Protein AF-A0ABD2YHC3-F1 (afdb_monomer_lite)

pLDDT: mean 96.63, std 3.52, range [78.88, 98.88]

InterPro domains:
  IPR035513 Invertase/pectin methylesterase inhibitor domain superfamily [G3DSA:1.20.140.40] (1-96)
  IPR035513 Invertase/pectin methylesterase inhibitor domain superfamily [SSF101148] (4-95)

Structure (mmCIF, N/CA/C/O backbone):
data_AF-A0ABD2YHC3-F1
#
_entry.id   AF-A0ABD2YHC3-F1
#
loop_
_atom_site.group_PDB
_atom_site.id
_atom_site.type_symbol
_atom_site.label_atom_id
_atom_site.label_alt_id
_atom_site.label_comp_id
_atom_site.label_asym_id
_atom_site.label_entity_id
_atom_site.label_seq_id
_atom_site.pdbx_PDB_ins_code
_atom_site.Cartn_x
_atom_site.Cartn_y
_atom_site.Cartn_z
_atom_site.occupancy
_atom_site.B_iso_or_equiv
_atom_site.auth_seq_id
_atom_site.auth_comp_id
_atom_site.auth_asym_id
_atom_site.auth_atom_id
_atom_site.pdbx_PDB_model_num
ATOM 1 N N . MET A 1 1 ? 5.663 -10.886 -1.874 1.00 78.88 1 MET A N 1
ATOM 2 C CA . MET A 1 1 ? 7.055 -10.683 -2.345 1.00 78.88 1 MET A CA 1
ATOM 3 C C . MET A 1 1 ? 7.482 -11.538 -3.537 1.00 78.88 1 MET A C 1
ATOM 5 O O . MET A 1 1 ? 8.342 -11.091 -4.286 1.00 78.88 1 MET A O 1
ATOM 9 N N . GLU A 1 2 ? 6.919 -12.730 -3.763 1.00 87.44 2 GLU A N 1
ATOM 10 C CA . GLU A 1 2 ? 7.362 -13.614 -4.858 1.00 87.44 2 GLU A CA 1
ATOM 11 C C . GLU A 1 2 ? 7.284 -12.973 -6.258 1.00 87.44 2 GLU A C 1
ATOM 13 O O . GLU A 1 2 ? 8.240 -13.072 -7.024 1.00 87.44 2 GLU A O 1
ATOM 18 N N . ILE A 1 3 ? 6.207 -12.234 -6.554 1.00 90.69 3 ILE A N 1
ATOM 19 C CA . ILE A 1 3 ? 6.017 -11.532 -7.837 1.00 90.69 3 ILE A CA 1
ATOM 20 C C . ILE A 1 3 ? 7.169 -10.555 -8.111 1.00 90.69 3 ILE A C 1
ATOM 22 O O . ILE A 1 3 ? 7.837 -10.661 -9.136 1.00 90.69 3 ILE A O 1
ATOM 26 N N . ILE A 1 4 ? 7.455 -9.649 -7.170 1.00 91.31 4 ILE A N 1
ATOM 27 C CA . ILE A 1 4 ? 8.5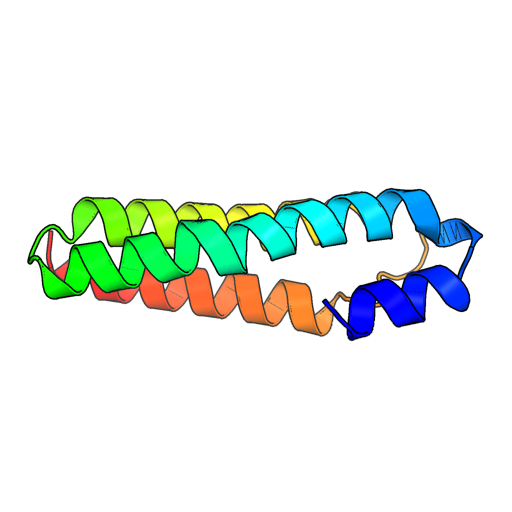24 -8.644 -7.301 1.00 91.31 4 ILE A CA 1
ATOM 28 C C . ILE A 1 4 ? 9.895 -9.320 -7.442 1.00 91.31 4 ILE A C 1
ATOM 30 O O . ILE A 1 4 ? 10.703 -8.922 -8.279 1.00 91.31 4 ILE A O 1
ATOM 34 N N . ASN A 1 5 ? 10.146 -10.388 -6.680 1.00 90.12 5 ASN A N 1
ATOM 35 C CA . ASN A 1 5 ? 11.394 -11.146 -6.776 1.00 90.12 5 ASN A CA 1
ATOM 36 C C . ASN A 1 5 ? 11.573 -11.812 -8.149 1.00 90.12 5 ASN A C 1
ATOM 38 O O . ASN A 1 5 ? 12.686 -11.846 -8.674 1.00 90.12 5 ASN A O 1
ATOM 42 N N . ASN A 1 6 ? 10.497 -12.327 -8.745 1.00 94.12 6 ASN A N 1
ATOM 43 C CA . ASN A 1 6 ? 10.533 -12.912 -10.084 1.00 94.12 6 ASN A CA 1
ATOM 44 C C . ASN A 1 6 ? 10.697 -11.842 -11.174 1.00 94.12 6 ASN A C 1
ATOM 46 O O . ASN A 1 6 ? 11.485 -12.035 -12.103 1.00 94.12 6 ASN A O 1
ATOM 50 N N . LEU A 1 7 ? 10.033 -10.692 -11.032 1.00 94.62 7 LEU A N 1
ATOM 51 C CA . LEU A 1 7 ? 10.202 -9.548 -11.932 1.00 94.62 7 LEU A CA 1
ATOM 52 C C . LEU A 1 7 ? 11.643 -9.026 -11.915 1.00 94.62 7 LEU A C 1
ATOM 54 O O . LEU A 1 7 ? 12.205 -8.791 -12.981 1.00 94.62 7 LEU A O 1
ATOM 58 N N . ASN A 1 8 ? 12.276 -8.954 -10.739 1.00 90.81 8 ASN A N 1
ATOM 59 C CA . ASN A 1 8 ? 13.678 -8.541 -10.592 1.00 90.81 8 ASN A CA 1
ATOM 60 C C . ASN A 1 8 ? 14.648 -9.442 -11.370 1.00 90.81 8 ASN A C 1
ATOM 62 O O . ASN A 1 8 ? 15.644 -8.965 -11.906 1.00 90.81 8 ASN A O 1
ATOM 66 N N . LYS A 1 9 ? 14.369 -10.749 -11.441 1.00 92.69 9 LYS A N 1
ATOM 67 C CA . LYS A 1 9 ? 15.201 -11.705 -12.189 1.00 92.69 9 LYS A CA 1
ATOM 68 C C . LYS A 1 9 ? 15.009 -11.603 -13.701 1.00 92.69 9 LYS A C 1
ATOM 70 O O . LYS A 1 9 ? 15.933 -11.908 -14.446 1.00 92.69 9 LYS A O 1
ATOM 75 N N . THR A 1 10 ? 13.806 -11.241 -14.142 1.00 95.06 10 THR A N 1
ATOM 76 C CA . THR A 1 10 ? 13.405 -11.271 -15.558 1.00 95.06 10 THR A CA 1
ATOM 77 C C . THR A 1 10 ? 13.525 -9.916 -16.257 1.00 95.06 10 THR A C 1
ATOM 79 O O . THR A 1 10 ? 13.632 -9.895 -17.477 1.00 95.06 10 THR A O 1
ATOM 82 N N . ASN A 1 11 ? 13.567 -8.810 -15.503 1.00 93.81 11 ASN A N 1
ATOM 83 C CA . ASN A 1 11 ? 13.613 -7.434 -16.012 1.00 93.81 11 ASN A CA 1
ATOM 84 C C . ASN A 1 11 ? 14.710 -6.633 -15.275 1.00 93.81 11 ASN A C 1
ATOM 86 O O . ASN A 1 11 ? 14.406 -5.801 -14.412 1.00 93.81 11 ASN A O 1
ATOM 90 N N . PRO A 1 12 ? 16.004 -6.908 -15.530 1.00 93.12 12 PRO A N 1
ATOM 91 C CA . PRO A 1 12 ? 17.112 -6.283 -14.801 1.00 93.12 12 PRO A CA 1
ATOM 92 C C . PRO A 1 12 ? 17.151 -4.748 -14.925 1.00 93.12 12 PRO A C 1
ATOM 94 O O . PRO A 1 12 ? 17.629 -4.065 -14.021 1.00 93.12 12 PRO A O 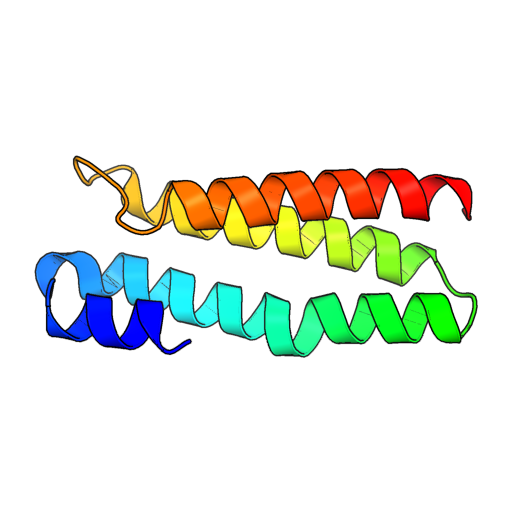1
ATOM 97 N N . GLU A 1 13 ? 16.612 -4.177 -16.000 1.00 93.88 13 GLU A N 1
ATOM 98 C CA . GLU A 1 13 ? 16.457 -2.732 -16.207 1.00 93.88 13 GLU A CA 1
ATOM 99 C C . GLU A 1 13 ? 15.449 -2.073 -15.247 1.00 93.88 13 GLU A C 1
ATOM 101 O O . GLU A 1 13 ? 15.499 -0.859 -15.021 1.00 93.88 13 GLU A O 1
ATOM 106 N N . LEU A 1 14 ? 14.560 -2.875 -14.652 1.00 95.94 14 LEU A N 1
ATOM 107 C CA . LEU A 1 14 ? 13.557 -2.453 -13.676 1.00 95.94 14 LEU A CA 1
ATOM 108 C C . LEU A 1 14 ? 14.008 -2.691 -12.228 1.00 95.94 14 LEU A C 1
ATOM 110 O O . LEU A 1 14 ? 13.225 -2.473 -11.306 1.00 95.94 14 LEU A O 1
ATOM 114 N N . ILE A 1 15 ? 15.260 -3.100 -11.986 1.00 95.06 15 ILE A N 1
ATOM 115 C CA . ILE A 1 15 ? 15.723 -3.478 -10.640 1.00 95.06 15 ILE A CA 1
ATOM 116 C C . ILE A 1 15 ? 15.524 -2.370 -9.600 1.00 95.06 15 ILE A C 1
ATOM 118 O O . ILE A 1 15 ? 15.167 -2.645 -8.456 1.00 95.06 15 ILE A O 1
ATOM 122 N N . LYS A 1 16 ? 15.717 -1.104 -9.990 1.00 95.38 16 LYS A N 1
ATOM 123 C CA . LYS A 1 16 ? 15.562 0.044 -9.092 1.00 95.38 16 LYS A CA 1
ATOM 124 C C . LYS A 1 16 ? 14.100 0.246 -8.660 1.00 95.38 16 LYS A C 1
ATOM 126 O O . LYS A 1 16 ? 13.866 0.190 -7.452 1.00 95.38 16 LYS A O 1
ATOM 131 N N . PRO A 1 17 ? 13.125 0.462 -9.566 1.00 97.00 17 PRO A N 1
ATOM 132 C CA . PRO A 1 17 ? 11.727 0.602 -9.155 1.00 97.00 17 PRO A CA 1
ATOM 133 C C . PRO A 1 17 ? 11.178 -0.664 -8.484 1.00 97.00 17 PRO A C 1
ATOM 135 O O . PRO A 1 17 ? 10.500 -0.573 -7.466 1.00 97.00 17 PRO A O 1
ATOM 138 N N . LEU A 1 18 ? 11.564 -1.859 -8.942 1.00 97.12 18 LEU A N 1
ATOM 139 C CA . LEU A 1 18 ? 11.152 -3.111 -8.301 1.00 97.12 18 LEU A CA 1
ATOM 140 C C . LEU A 1 18 ? 11.707 -3.267 -6.878 1.00 97.12 18 LEU A C 1
ATOM 142 O O . LEU A 1 18 ? 11.010 -3.785 -6.011 1.00 97.12 18 LEU A O 1
ATOM 146 N N . SER A 1 19 ? 12.930 -2.803 -6.605 1.00 96.12 19 SER A N 1
ATOM 147 C CA . SER A 1 19 ? 13.483 -2.797 -5.241 1.00 96.12 19 SER A CA 1
ATOM 148 C C . SER A 1 19 ? 12.745 -1.815 -4.330 1.00 96.12 19 SER A C 1
ATOM 150 O O . SER A 1 19 ? 12.481 -2.144 -3.176 1.00 96.12 19 SER A O 1
ATOM 152 N N . ILE A 1 20 ? 12.367 -0.641 -4.854 1.00 96.88 20 ILE A N 1
ATOM 153 C CA . ILE A 1 20 ? 11.539 0.339 -4.133 1.00 96.88 20 ILE A CA 1
ATOM 154 C C . ILE A 1 20 ? 10.187 -0.287 -3.782 1.00 96.88 20 ILE A C 1
ATOM 156 O O . ILE A 1 20 ? 9.814 -0.323 -2.614 1.00 96.88 20 ILE A O 1
ATOM 160 N N . CYS A 1 21 ? 9.498 -0.863 -4.765 1.00 97.94 21 CYS A N 1
ATOM 161 C CA . CYS A 1 21 ? 8.248 -1.579 -4.538 1.00 97.94 21 CYS A CA 1
ATOM 162 C C . CYS A 1 21 ? 8.405 -2.737 -3.553 1.00 97.94 21 CYS A C 1
ATOM 164 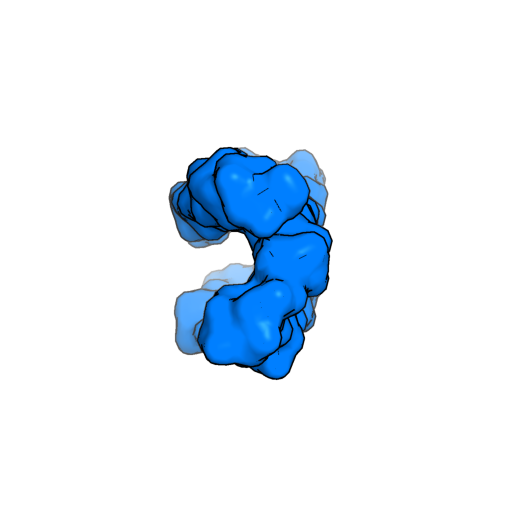O O . CYS A 1 21 ? 7.535 -2.947 -2.719 1.00 97.94 21 CYS A O 1
ATOM 166 N N . GLY A 1 22 ? 9.510 -3.484 -3.616 1.00 97.69 22 GLY A N 1
ATOM 167 C CA . GLY A 1 2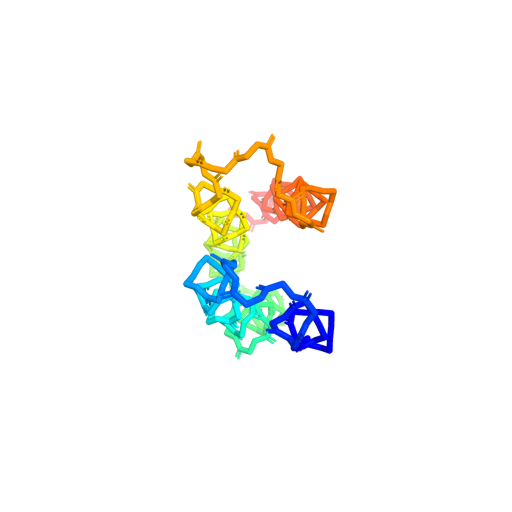2 ? 9.781 -4.572 -2.679 1.00 97.69 22 GLY A CA 1
ATOM 168 C C . GLY A 1 22 ? 9.855 -4.098 -1.228 1.00 97.69 22 GLY A C 1
ATOM 169 O O . GLY A 1 22 ? 9.323 -4.770 -0.350 1.00 97.69 22 GLY A O 1
ATOM 170 N N . LEU A 1 23 ? 10.468 -2.935 -0.985 1.00 97.69 23 LEU A N 1
ATOM 171 C CA . LEU A 1 23 ? 10.512 -2.321 0.341 1.00 97.69 23 LEU A CA 1
ATOM 172 C C . LEU A 1 23 ? 9.127 -1.834 0.785 1.00 97.69 23 LEU A C 1
ATOM 174 O O . LEU A 1 23 ? 8.708 -2.154 1.889 1.00 97.69 23 LEU A O 1
ATOM 178 N N . LEU A 1 24 ? 8.409 -1.120 -0.082 1.00 98.38 24 LEU A N 1
ATOM 179 C CA . LEU A 1 24 ? 7.075 -0.589 0.221 1.00 98.38 24 LEU A CA 1
ATOM 180 C C . LEU A 1 24 ? 6.083 -1.719 0.526 1.00 98.38 24 LEU A C 1
ATOM 182 O O . LEU A 1 24 ? 5.479 -1.749 1.584 1.00 98.38 24 LEU A O 1
ATOM 186 N N . TYR A 1 25 ? 6.008 -2.749 -0.318 1.00 98.25 25 TYR A N 1
ATOM 187 C CA . TYR A 1 25 ? 5.146 -3.903 -0.045 1.00 98.25 25 TYR A CA 1
ATOM 188 C C . TYR A 1 25 ? 5.585 -4.727 1.166 1.00 98.25 25 TYR A C 1
ATOM 190 O O . TYR A 1 25 ? 4.763 -5.425 1.761 1.00 98.25 25 TYR A O 1
ATOM 198 N N . TYR A 1 26 ? 6.867 -4.690 1.533 1.00 97.88 26 TYR A N 1
ATOM 199 C CA . TYR A 1 26 ? 7.299 -5.260 2.801 1.00 97.88 26 TYR A CA 1
ATOM 200 C C . TYR A 1 26 ? 6.713 -4.469 3.978 1.00 97.88 26 TYR A C 1
ATOM 202 O O . TYR A 1 26 ? 6.235 -5.105 4.917 1.00 97.88 26 TYR A O 1
ATOM 210 N N . THR A 1 27 ? 6.692 -3.135 3.912 1.00 98.31 27 THR A N 1
ATOM 211 C CA . THR A 1 27 ? 6.053 -2.279 4.923 1.00 98.31 27 THR A CA 1
ATOM 212 C C . THR A 1 27 ? 4.549 -2.536 5.000 1.00 98.31 27 THR A C 1
ATOM 214 O O . THR A 1 27 ? 4.111 -2.989 6.055 1.00 98.31 27 THR A O 1
ATOM 217 N N . VAL A 1 28 ? 3.797 -2.440 3.892 1.00 98.56 28 VAL A N 1
ATOM 218 C CA . VAL A 1 28 ? 2.357 -2.783 3.849 1.00 98.56 28 VAL A CA 1
ATOM 219 C C . VAL A 1 28 ? 2.058 -4.103 4.571 1.00 98.56 28 VAL A C 1
ATOM 221 O O . VAL A 1 28 ? 1.170 -4.191 5.419 1.00 98.56 28 VAL A O 1
ATOM 224 N N . LEU A 1 29 ? 2.798 -5.167 4.236 1.00 98.19 29 LEU A N 1
ATOM 225 C CA . LEU A 1 29 ? 2.501 -6.516 4.725 1.00 98.19 29 LEU A CA 1
ATOM 226 C C . LEU A 1 29 ? 2.917 -6.760 6.180 1.00 98.19 29 LEU A C 1
ATOM 228 O O . LEU A 1 29 ? 2.316 -7.613 6.832 1.00 98.19 29 LEU A O 1
ATOM 232 N N . ASN A 1 30 ? 3.954 -6.079 6.674 1.00 98.25 30 ASN A N 1
ATOM 233 C CA . ASN A 1 30 ? 4.545 -6.371 7.986 1.00 98.25 30 ASN A CA 1
ATOM 234 C C . ASN A 1 30 ? 4.348 -5.254 9.022 1.00 98.25 30 ASN A C 1
ATOM 236 O O . ASN A 1 30 ? 4.603 -5.500 10.200 1.00 98.25 30 ASN A O 1
ATOM 240 N N . ALA A 1 31 ? 3.904 -4.068 8.608 1.00 98.56 31 ALA A N 1
ATOM 241 C CA . ALA A 1 31 ? 3.618 -2.930 9.474 1.00 98.56 31 ALA A CA 1
ATOM 242 C C . ALA A 1 31 ? 2.148 -2.509 9.349 1.00 98.56 31 ALA A C 1
ATOM 244 O O . ALA A 1 31 ? 1.375 -2.796 10.261 1.00 98.56 31 ALA A O 1
ATOM 245 N N . ASP A 1 32 ? 1.744 -1.937 8.214 1.00 98.75 32 ASP A N 1
ATOM 246 C CA . ASP A 1 32 ? 0.439 -1.280 8.073 1.00 98.75 32 ASP A CA 1
ATOM 247 C C . ASP A 1 32 ? -0.745 -2.230 8.280 1.00 98.75 32 ASP A C 1
ATOM 249 O O . ASP A 1 32 ? -1.652 -1.962 9.069 1.00 98.75 32 ASP A O 1
ATOM 253 N N . ILE A 1 33 ? -0.761 -3.371 7.581 1.00 98.69 33 ILE A N 1
ATOM 254 C CA . ILE A 1 33 ? -1.868 -4.327 7.691 1.00 98.69 33 ILE A CA 1
ATOM 255 C C . ILE A 1 33 ? -1.942 -4.909 9.114 1.00 98.69 33 ILE A C 1
ATOM 257 O O . ILE A 1 33 ? -3.034 -4.901 9.692 1.00 98.69 33 ILE A O 1
ATOM 261 N N . PRO A 1 34 ? -0.833 -5.380 9.725 1.00 98.81 34 PRO A N 1
ATOM 262 C CA . PRO A 1 34 ? -0.833 -5.772 11.133 1.00 98.81 34 PRO A CA 1
ATOM 263 C C . PRO A 1 34 ? -1.301 -4.674 12.096 1.00 98.81 34 PRO A C 1
ATOM 265 O O . PRO A 1 34 ? -2.110 -4.971 12.976 1.00 98.81 34 PRO A O 1
ATOM 268 N N . GLU A 1 35 ? -0.844 -3.429 11.933 1.00 98.75 35 GLU A N 1
ATOM 269 C CA . GLU A 1 35 ? -1.263 -2.298 12.769 1.00 98.75 35 GLU A CA 1
ATOM 270 C C . GLU A 1 35 ? -2.764 -2.053 12.641 1.00 98.75 35 GLU A C 1
ATOM 272 O O . GLU A 1 35 ? -3.456 -1.972 13.655 1.00 98.75 35 GLU A O 1
ATOM 277 N N . ALA A 1 36 ? -3.295 -2.014 11.418 1.00 98.81 36 ALA A N 1
ATOM 278 C CA . ALA A 1 36 ? -4.718 -1.807 11.199 1.00 98.81 36 ALA A CA 1
ATOM 279 C C . ALA A 1 36 ? -5.573 -2.904 11.844 1.00 98.81 36 ALA A C 1
ATOM 281 O O . ALA A 1 36 ? -6.578 -2.609 12.496 1.00 98.81 36 ALA A O 1
ATOM 282 N N . VAL A 1 37 ? -5.166 -4.169 11.710 1.00 98.81 37 VAL A N 1
ATOM 283 C CA . VAL A 1 37 ? -5.865 -5.306 12.326 1.00 98.81 37 VAL A CA 1
ATOM 284 C C . VAL A 1 37 ? -5.819 -5.226 13.853 1.00 98.81 37 VAL A C 1
ATOM 286 O O . VAL A 1 37 ? -6.847 -5.409 14.511 1.00 98.81 37 VAL A O 1
ATOM 289 N N . ASP A 1 38 ? -4.653 -4.941 14.430 1.00 98.75 38 ASP A N 1
ATOM 290 C CA . ASP A 1 38 ? -4.474 -4.845 15.880 1.00 98.75 38 ASP A CA 1
ATOM 291 C C . ASP A 1 38 ? -5.246 -3.654 16.467 1.00 98.75 38 ASP A C 1
ATOM 293 O O . ASP A 1 38 ? -5.964 -3.798 17.459 1.00 98.75 38 ASP A O 1
ATOM 297 N N . ALA A 1 39 ? -5.187 -2.501 15.803 1.00 98.69 39 ALA A N 1
ATOM 298 C CA . ALA A 1 39 ? -5.910 -1.292 16.169 1.00 98.69 39 ALA A CA 1
ATOM 299 C C . ALA A 1 39 ? -7.432 -1.491 16.130 1.00 98.69 39 ALA A C 1
ATOM 301 O O . ALA A 1 39 ? -8.124 -1.097 17.071 1.00 98.69 39 ALA A O 1
ATOM 302 N N . LEU A 1 40 ? -7.964 -2.159 15.100 1.00 98.69 40 LEU A N 1
ATOM 303 C CA . LEU A 1 40 ? -9.384 -2.522 15.047 1.00 98.69 40 LEU A CA 1
ATOM 304 C C . LEU A 1 40 ? -9.763 -3.510 16.154 1.00 98.69 40 LEU A C 1
ATOM 306 O O . LEU A 1 40 ? -10.792 -3.336 16.804 1.00 98.69 40 LEU A O 1
ATOM 310 N N . THR A 1 41 ? -8.917 -4.506 16.417 1.00 98.44 41 THR A N 1
ATOM 311 C CA . THR A 1 41 ? -9.155 -5.519 17.459 1.00 98.44 41 THR A CA 1
ATOM 312 C C . THR A 1 41 ? -9.164 -4.908 18.861 1.00 98.44 41 THR A C 1
ATOM 314 O O . THR A 1 41 ? -9.965 -5.298 19.710 1.00 98.44 41 THR A O 1
ATOM 317 N N . LYS A 1 42 ? -8.291 -3.928 19.111 1.00 98.06 42 LYS A N 1
ATOM 318 C CA . LYS A 1 42 ? -8.155 -3.239 20.402 1.00 98.06 42 LYS A CA 1
ATOM 319 C C . LYS A 1 42 ? -9.095 -2.043 20.565 1.00 98.06 42 LYS A C 1
ATOM 321 O O . LYS A 1 42 ? -9.102 -1.431 21.630 1.00 98.06 42 LYS A O 1
ATOM 326 N N . GLY A 1 43 ? -9.885 -1.711 19.543 1.00 97.31 43 GLY A N 1
ATOM 327 C CA . GLY A 1 43 ? -10.843 -0.606 19.590 1.00 97.31 43 GLY A CA 1
ATOM 328 C C . GLY A 1 43 ? -10.201 0.783 19.514 1.00 97.31 43 GLY A C 1
ATOM 329 O O . GLY A 1 43 ? -10.737 1.729 20.084 1.00 97.31 43 GLY A O 1
ATOM 330 N N . VAL A 1 44 ? -9.070 0.922 18.814 1.00 98.06 44 VAL A N 1
ATOM 331 C CA . VAL A 1 44 ? -8.381 2.205 18.576 1.00 98.06 44 VAL A CA 1
ATOM 332 C C . VAL A 1 44 ? -8.347 2.519 17.068 1.00 98.06 44 VAL A C 1
ATOM 334 O O . VAL A 1 44 ? -7.279 2.552 16.458 1.00 98.06 44 VAL A O 1
ATOM 337 N N . PRO A 1 45 ? -9.511 2.745 16.426 1.00 98.12 45 PRO A N 1
ATOM 338 C CA . PRO A 1 45 ? -9.655 2.769 14.964 1.00 98.12 45 PRO A CA 1
ATOM 339 C C . PRO A 1 45 ? -8.850 3.861 14.252 1.00 98.12 45 PRO A C 1
ATOM 341 O O . PRO A 1 45 ? -8.616 3.747 13.052 1.00 98.12 45 PRO A O 1
ATOM 344 N N . LYS A 1 46 ? -8.390 4.900 14.961 1.00 98.50 46 LYS A N 1
ATOM 345 C CA . LYS A 1 46 ? -7.578 5.960 14.355 1.00 98.50 46 LYS A CA 1
ATOM 346 C C . LYS A 1 46 ? -6.264 5.428 13.774 1.00 98.50 46 LYS A C 1
ATOM 348 O O . LYS A 1 46 ? -5.947 5.767 12.642 1.00 98.50 46 LYS A O 1
ATOM 353 N N . PHE A 1 47 ? -5.577 4.528 14.482 1.00 98.56 47 PHE A N 1
ATOM 354 C CA . PHE A 1 47 ? -4.356 3.901 13.960 1.00 98.56 47 PHE A CA 1
ATOM 355 C C . PHE A 1 47 ? -4.636 3.020 12.739 1.00 98.56 47 PHE A C 1
ATOM 357 O O .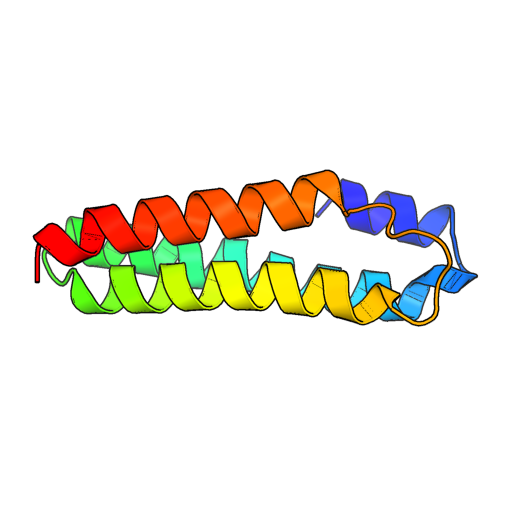 PHE A 1 47 ? -3.847 2.991 11.807 1.00 98.56 47 PHE A O 1
ATOM 364 N N . ALA A 1 48 ? -5.800 2.367 12.685 1.00 98.81 48 ALA A N 1
ATOM 365 C CA . ALA A 1 48 ? -6.187 1.601 11.506 1.00 98.81 48 ALA A CA 1
ATOM 366 C C . ALA A 1 48 ? -6.507 2.486 10.293 1.00 98.81 48 ALA A C 1
ATOM 368 O O . ALA A 1 48 ? -6.229 2.103 9.159 1.00 98.81 48 ALA A O 1
ATOM 369 N N . GLU A 1 49 ? -7.089 3.665 10.514 1.00 98.81 49 GLU A N 1
ATOM 370 C CA . GLU A 1 49 ? -7.348 4.633 9.446 1.00 98.81 49 GLU A CA 1
ATOM 371 C C . GLU A 1 49 ? -6.049 5.212 8.878 1.00 98.81 49 GLU A C 1
ATOM 373 O O . GLU A 1 49 ? -5.926 5.311 7.656 1.00 98.81 49 GLU A O 1
ATOM 378 N N . ASP A 1 50 ? -5.086 5.534 9.748 1.00 98.81 50 ASP A N 1
ATOM 379 C CA . ASP A 1 50 ? -3.757 6.012 9.356 1.00 98.81 50 ASP A CA 1
ATOM 380 C C . ASP A 1 50 ? -2.991 4.923 8.585 1.00 98.81 50 ASP A C 1
ATOM 382 O O . ASP A 1 50 ? -2.584 5.158 7.450 1.00 98.81 50 ASP A O 1
ATOM 386 N N . ALA A 1 51 ? -2.938 3.693 9.106 1.00 98.81 51 ALA A N 1
ATOM 387 C CA . ALA A 1 51 ? -2.280 2.570 8.435 1.00 98.81 51 ALA A CA 1
ATOM 388 C C . ALA A 1 51 ? -2.869 2.268 7.041 1.00 98.81 51 ALA A C 1
ATOM 390 O O . ALA A 1 51 ? -2.142 1.984 6.092 1.00 98.81 51 ALA A O 1
ATOM 391 N N . MET A 1 52 ? -4.194 2.367 6.864 1.00 98.88 52 MET A N 1
ATOM 392 C CA . MET A 1 52 ? -4.802 2.192 5.536 1.00 98.88 52 MET A CA 1
ATOM 393 C C . MET A 1 52 ? -4.544 3.383 4.605 1.00 98.88 52 MET A C 1
ATOM 395 O O . MET A 1 52 ? -4.516 3.212 3.386 1.00 98.88 52 MET A O 1
ATOM 399 N N . ALA A 1 53 ? -4.357 4.592 5.140 1.00 98.88 53 ALA A N 1
ATOM 400 C CA . ALA A 1 53 ? -3.909 5.726 4.339 1.00 98.88 53 ALA A CA 1
ATOM 401 C C . ALA A 1 53 ? -2.468 5.526 3.843 1.00 98.88 53 ALA A C 1
ATOM 403 O O . ALA A 1 53 ? -2.199 5.806 2.671 1.00 98.88 53 ALA A O 1
ATOM 404 N N . ASP A 1 54 ? -1.593 5.000 4.698 1.00 98.81 54 ASP A N 1
ATOM 405 C CA . ASP A 1 54 ? -0.199 4.711 4.370 1.00 98.81 54 ASP A CA 1
ATOM 406 C C . ASP A 1 54 ? -0.097 3.599 3.324 1.00 98.81 54 ASP A C 1
ATOM 408 O O . ASP A 1 54 ? 0.494 3.829 2.273 1.00 98.81 54 ASP A O 1
ATOM 412 N N . SER A 1 55 ? -0.813 2.480 3.475 1.00 98.88 55 SER A N 1
ATOM 413 C CA . SER A 1 55 ? -0.810 1.414 2.459 1.00 98.88 55 SER A CA 1
ATOM 414 C C . SER A 1 55 ? -1.254 1.893 1.070 1.00 98.88 55 SER A C 1
ATOM 416 O O . SER A 1 55 ? -0.699 1.473 0.049 1.00 98.88 55 SER A O 1
ATOM 418 N N . ALA A 1 56 ? -2.232 2.807 1.006 1.00 98.88 56 ALA A N 1
ATOM 419 C CA . ALA A 1 56 ? -2.640 3.417 -0.258 1.00 98.88 56 ALA A CA 1
ATOM 420 C C . ALA A 1 56 ? -1.530 4.299 -0.853 1.00 98.88 56 ALA A C 1
ATOM 422 O O . ALA A 1 56 ? -1.279 4.267 -2.062 1.00 98.88 56 ALA A O 1
ATOM 423 N N . LEU A 1 57 ? -0.848 5.078 -0.009 1.00 98.81 57 LEU A N 1
ATOM 424 C CA . LEU A 1 57 ? 0.281 5.906 -0.418 1.00 98.81 57 LEU A CA 1
ATOM 425 C C . LEU A 1 57 ? 1.458 5.050 -0.897 1.00 98.81 57 LEU A C 1
ATOM 427 O O . LEU A 1 57 ? 2.027 5.344 -1.943 1.00 98.81 57 LEU A O 1
ATOM 431 N N . GLU A 1 58 ? 1.801 3.981 -0.187 1.00 98.75 58 GLU A N 1
ATOM 432 C CA . GLU A 1 58 ? 2.898 3.080 -0.535 1.00 98.75 58 GLU A CA 1
ATOM 433 C C . GLU A 1 58 ? 2.674 2.397 -1.890 1.00 98.75 58 GLU A C 1
ATOM 435 O O . GLU A 1 58 ? 3.578 2.373 -2.731 1.00 98.75 58 GLU A O 1
ATOM 440 N N . ALA A 1 59 ? 1.453 1.927 -2.164 1.00 98.69 59 ALA A N 1
ATOM 441 C CA . ALA A 1 59 ? 1.093 1.382 -3.473 1.00 98.69 59 ALA A CA 1
ATOM 442 C C . ALA A 1 59 ? 1.228 2.432 -4.590 1.00 98.69 59 ALA A C 1
ATOM 444 O O . ALA A 1 59 ? 1.764 2.145 -5.666 1.00 98.69 59 ALA A O 1
ATOM 445 N N . LYS A 1 60 ? 0.808 3.674 -4.321 1.00 98.50 60 LYS A N 1
ATOM 446 C CA . LYS A 1 60 ? 0.945 4.787 -5.264 1.00 98.50 60 LYS A CA 1
ATOM 447 C C . LYS A 1 60 ? 2.409 5.149 -5.524 1.00 98.50 60 LYS A C 1
ATOM 449 O O . LYS A 1 60 ? 2.794 5.308 -6.678 1.00 98.50 60 LYS A O 1
ATOM 454 N N . VAL A 1 61 ? 3.238 5.235 -4.483 1.00 98.44 61 VAL A N 1
ATOM 455 C CA . VAL A 1 61 ? 4.676 5.536 -4.603 1.00 98.44 61 VAL A CA 1
ATOM 456 C C . VAL A 1 61 ? 5.408 4.417 -5.348 1.00 98.44 61 VAL A C 1
ATOM 458 O O . VAL A 1 61 ? 6.297 4.696 -6.156 1.00 98.44 61 VAL A O 1
ATOM 461 N N . CYS A 1 62 ? 5.020 3.155 -5.136 1.00 98.19 62 CYS A N 1
ATOM 462 C CA . CYS A 1 62 ? 5.525 2.045 -5.938 1.00 98.19 62 CYS A CA 1
ATOM 463 C C . CYS A 1 62 ? 5.217 2.259 -7.427 1.00 98.19 62 CYS A C 1
ATOM 465 O O . CYS A 1 62 ? 6.129 2.165 -8.248 1.00 98.19 62 CYS A O 1
ATOM 467 N N . GLU A 1 63 ? 3.982 2.614 -7.789 1.00 98.06 63 GLU A N 1
ATOM 468 C CA . GLU A 1 63 ? 3.627 2.882 -9.188 1.00 98.06 63 GLU A CA 1
ATOM 469 C C . GLU A 1 63 ? 4.377 4.094 -9.760 1.00 98.06 63 GLU A C 1
ATOM 471 O O . GLU A 1 63 ? 4.933 4.032 -10.857 1.00 98.06 63 GLU A O 1
ATOM 476 N N . GLU A 1 64 ? 4.486 5.175 -8.988 1.00 97.69 64 GLU A N 1
ATOM 477 C CA . GLU A 1 64 ? 5.207 6.387 -9.387 1.00 97.69 64 GLU A CA 1
ATOM 478 C C . GLU A 1 64 ? 6.710 6.131 -9.620 1.00 97.69 64 GLU A C 1
ATOM 480 O O . GLU A 1 64 ? 7.352 6.827 -10.412 1.00 97.69 64 GLU A O 1
ATOM 485 N N . SER A 1 65 ? 7.281 5.084 -9.014 1.00 97.12 65 SER A N 1
ATOM 486 C CA . SER A 1 65 ? 8.667 4.678 -9.277 1.00 97.12 65 SER A CA 1
ATOM 487 C C . SER A 1 65 ? 8.902 4.229 -10.730 1.00 97.12 65 SER A C 1
ATOM 489 O O . SER A 1 65 ? 10.037 4.282 -11.214 1.00 97.12 65 SER A O 1
ATOM 491 N N . PHE A 1 66 ? 7.837 3.861 -11.455 1.00 96.88 66 PHE A N 1
ATOM 492 C CA . PHE A 1 66 ? 7.888 3.441 -12.854 1.00 96.88 66 PHE A CA 1
ATOM 493 C C . PHE A 1 66 ? 7.638 4.573 -13.867 1.00 96.88 66 PHE A C 1
ATOM 495 O O . PHE A 1 66 ? 7.658 4.300 -15.062 1.00 96.88 66 PHE A O 1
ATOM 502 N N . LEU A 1 67 ? 7.465 5.839 -13.458 1.00 93.25 67 LEU A N 1
ATOM 503 C CA . LEU A 1 67 ? 7.062 6.940 -14.363 1.00 93.25 67 LEU A CA 1
ATOM 504 C C . LEU A 1 67 ? 7.973 7.169 -15.581 1.00 93.25 67 LEU A C 1
ATOM 506 O O . LEU A 1 67 ? 7.515 7.642 -16.618 1.00 93.25 67 LEU A O 1
ATOM 510 N N . VAL A 1 68 ? 9.268 6.864 -15.468 1.00 91.94 68 VAL A N 1
ATOM 511 C CA . VAL A 1 68 ? 10.228 6.996 -16.584 1.00 91.94 68 VAL A CA 1
ATOM 512 C C . VAL A 1 68 ? 10.235 5.782 -17.521 1.00 91.94 68 VAL A C 1
ATOM 514 O O . VAL A 1 68 ? 10.923 5.789 -18.541 1.00 91.94 68 VAL A O 1
ATOM 517 N N . TYR A 1 69 ? 9.484 4.736 -17.181 1.00 90.31 69 TYR A N 1
ATOM 518 C CA . TYR A 1 69 ? 9.360 3.502 -17.941 1.00 90.31 69 TYR A CA 1
ATOM 519 C C . TYR A 1 69 ? 8.036 3.486 -18.710 1.00 90.31 69 TYR A C 1
ATOM 521 O O . TYR A 1 69 ? 7.055 4.115 -18.327 1.00 90.31 69 TYR A O 1
ATOM 529 N N . LYS A 1 70 ? 7.996 2.756 -19.831 1.00 84.12 70 LYS A N 1
ATOM 530 C CA . LYS A 1 70 ? 6.801 2.707 -20.695 1.00 84.12 70 LYS A CA 1
ATOM 531 C C . LYS A 1 70 ? 5.581 2.086 -20.012 1.00 84.12 70 LYS A C 1
ATOM 533 O O . LYS A 1 70 ? 4.461 2.424 -20.379 1.00 84.12 70 LYS A O 1
ATOM 538 N N . CYS A 1 71 ? 5.794 1.133 -19.109 1.00 85.94 71 CYS A N 1
ATOM 539 C CA . CYS A 1 71 ? 4.731 0.414 -18.422 1.00 85.94 71 CYS A CA 1
ATOM 540 C C . CYS A 1 71 ? 5.262 -0.163 -17.106 1.00 85.94 71 CYS A C 1
ATOM 542 O O . CYS A 1 71 ? 6.375 -0.696 -17.071 1.00 85.94 71 CYS A O 1
ATOM 544 N N . SER A 1 72 ? 4.463 -0.058 -16.045 1.00 94.00 72 SER A N 1
ATOM 545 C CA . SER A 1 72 ? 4.698 -0.747 -14.780 1.00 94.00 72 SER A CA 1
ATOM 546 C C . SER A 1 72 ? 4.206 -2.194 -14.890 1.00 94.00 72 SER A C 1
ATOM 548 O O . SER A 1 72 ? 3.034 -2.412 -15.205 1.00 94.00 72 SER A O 1
ATOM 550 N N . PRO A 1 73 ? 5.040 -3.205 -14.584 1.00 95.94 73 PRO A N 1
ATOM 551 C CA . PRO A 1 73 ? 4.591 -4.595 -14.513 1.00 95.94 73 PRO A CA 1
ATOM 552 C C . PRO A 1 73 ? 3.674 -4.867 -13.305 1.00 95.94 73 PRO A C 1
ATOM 554 O O . PRO A 1 73 ? 3.222 -5.995 -13.125 1.00 95.94 73 PRO A O 1
ATOM 557 N N . LEU A 1 74 ? 3.443 -3.862 -12.453 1.00 96.56 74 LEU A N 1
ATOM 558 C CA . LEU A 1 74 ? 2.666 -3.958 -11.219 1.00 96.56 74 LEU A CA 1
ATOM 559 C C . LEU A 1 74 ? 1.422 -3.060 -11.229 1.00 96.56 74 LEU A C 1
ATOM 561 O O . LEU A 1 74 ? 0.746 -3.003 -10.206 1.00 96.56 74 LEU A O 1
ATOM 565 N N . VAL A 1 75 ? 1.097 -2.398 -12.348 1.00 96.44 75 VAL A N 1
ATOM 566 C CA . VAL A 1 75 ? 0.030 -1.381 -12.421 1.00 96.44 75 VAL A CA 1
ATOM 567 C C . VAL A 1 75 ? -1.302 -1.859 -11.837 1.00 96.44 75 VAL A C 1
ATOM 569 O O . VAL A 1 75 ? -1.877 -1.178 -10.992 1.00 96.44 75 VAL A O 1
ATOM 572 N N . ASP A 1 76 ? -1.749 -3.065 -12.196 1.00 96.94 76 ASP A N 1
ATOM 573 C CA . ASP A 1 76 ? -3.026 -3.609 -11.722 1.00 96.94 76 ASP A CA 1
ATOM 574 C C . ASP A 1 76 ? -2.999 -3.922 -10.219 1.00 96.94 76 ASP A C 1
ATOM 576 O O . ASP A 1 76 ? -3.979 -3.698 -9.510 1.00 96.94 76 ASP A O 1
ATOM 580 N N . ILE A 1 77 ? -1.863 -4.414 -9.712 1.00 96.94 77 ILE A N 1
ATOM 581 C CA . ILE A 1 77 ? -1.690 -4.740 -8.289 1.00 96.94 77 ILE A CA 1
ATOM 582 C C . ILE A 1 77 ? -1.618 -3.450 -7.468 1.00 96.94 77 ILE A C 1
ATOM 584 O O . ILE A 1 77 ? -2.293 -3.338 -6.447 1.00 96.94 77 ILE A O 1
ATOM 588 N N . ASN A 1 78 ? -0.845 -2.466 -7.929 1.00 97.88 78 ASN A N 1
ATOM 589 C CA . ASN A 1 78 ? -0.713 -1.167 -7.277 1.00 97.88 78 ASN A CA 1
ATOM 590 C C . ASN A 1 78 ? -2.055 -0.433 -7.226 1.00 97.88 78 ASN A C 1
ATOM 592 O O . ASN A 1 78 ? -2.420 0.097 -6.178 1.00 97.88 78 ASN A O 1
ATOM 596 N N . ALA A 1 79 ? -2.818 -0.453 -8.322 1.00 98.31 79 ALA A N 1
ATOM 597 C CA . ALA A 1 79 ? -4.163 0.109 -8.358 1.00 98.31 79 ALA A CA 1
ATOM 598 C C . ALA A 1 79 ? -5.097 -0.605 -7.372 1.00 98.31 79 ALA A C 1
ATOM 600 O O . ALA A 1 79 ? -5.725 0.049 -6.544 1.00 98.31 79 ALA A O 1
ATOM 601 N N . ALA A 1 80 ? -5.128 -1.942 -7.391 1.00 98.50 80 ALA A N 1
ATOM 602 C CA . ALA A 1 80 ? -5.991 -2.715 -6.503 1.00 98.50 80 ALA A CA 1
ATOM 603 C C . ALA A 1 80 ? -5.685 -2.465 -5.019 1.00 98.50 80 ALA A C 1
ATOM 605 O O . ALA A 1 80 ? -6.607 -2.297 -4.225 1.00 98.50 80 ALA A O 1
ATOM 606 N N . VAL A 1 81 ? -4.406 -2.424 -4.636 1.00 98.50 81 VAL A N 1
ATOM 607 C CA . VAL A 1 81 ? -4.000 -2.167 -3.246 1.00 98.50 81 VAL A CA 1
ATOM 608 C C . VAL A 1 81 ? -4.361 -0.741 -2.845 1.00 98.50 81 VAL A C 1
ATOM 610 O O . VAL A 1 81 ? -4.970 -0.556 -1.798 1.00 98.50 81 VAL A O 1
ATOM 613 N N . CYS A 1 82 ? -4.085 0.248 -3.700 1.00 98.75 82 CYS A N 1
ATOM 614 C CA . CYS A 1 82 ? -4.478 1.635 -3.459 1.00 98.75 82 CYS A CA 1
ATOM 615 C C . CYS A 1 82 ? -5.994 1.769 -3.233 1.00 98.75 82 CYS A C 1
ATOM 617 O O . CYS A 1 82 ? -6.428 2.287 -2.202 1.00 98.75 82 CYS A O 1
ATOM 619 N N . ASP A 1 83 ? -6.805 1.243 -4.153 1.00 98.81 83 ASP A N 1
ATOM 620 C CA . ASP A 1 83 ? -8.262 1.362 -4.104 1.00 98.81 83 ASP A CA 1
ATOM 621 C C . ASP A 1 83 ? -8.855 0.637 -2.889 1.00 98.81 83 ASP A C 1
ATOM 623 O O . ASP A 1 83 ? -9.683 1.200 -2.168 1.00 98.81 83 ASP A O 1
ATOM 627 N N . LEU A 1 84 ? -8.411 -0.594 -2.615 1.00 98.88 84 LEU A N 1
ATOM 628 C CA . LEU A 1 84 ? -8.881 -1.363 -1.462 1.00 98.88 84 LEU A CA 1
ATOM 629 C C . LEU A 1 84 ? -8.493 -0.697 -0.141 1.00 98.88 84 LEU A C 1
ATOM 631 O O . LEU A 1 84 ? -9.327 -0.626 0.763 1.00 98.88 84 LEU A O 1
ATOM 635 N N . SER A 1 85 ? -7.275 -0.165 -0.032 1.00 98.88 85 SER A N 1
ATOM 636 C CA . SER A 1 85 ? -6.830 0.577 1.148 1.00 98.88 85 SER A CA 1
ATOM 637 C C . SER A 1 85 ? -7.648 1.857 1.353 1.00 98.88 85 SER A C 1
ATOM 639 O O . SER A 1 85 ? -8.074 2.136 2.473 1.00 98.88 85 SER A O 1
ATOM 641 N N . LEU A 1 86 ? -7.984 2.597 0.291 1.00 98.88 86 LEU A N 1
ATOM 642 C CA . LEU A 1 86 ? -8.857 3.775 0.385 1.00 98.88 86 LEU A CA 1
ATOM 643 C C . LEU A 1 86 ? -10.298 3.422 0.788 1.00 98.88 86 LEU A C 1
ATOM 645 O O . LEU A 1 86 ? -10.917 4.148 1.576 1.00 98.88 86 LEU A O 1
ATOM 649 N N . VAL A 1 87 ? -10.834 2.304 0.291 1.00 98.88 87 VAL A N 1
ATOM 650 C CA . VAL A 1 87 ? -12.142 1.782 0.718 1.00 98.88 87 VAL A CA 1
ATOM 651 C C . VAL A 1 87 ? -12.100 1.382 2.192 1.00 98.88 87 VAL A C 1
ATOM 653 O O . VAL A 1 87 ? -12.956 1.822 2.961 1.00 98.88 87 VAL A O 1
ATOM 656 N N . ALA A 1 88 ? -11.091 0.614 2.612 1.00 98.81 88 ALA A N 1
ATOM 657 C CA . ALA A 1 88 ? -10.916 0.195 4.001 1.00 98.81 88 ALA A CA 1
ATOM 658 C C . ALA A 1 88 ? -10.800 1.404 4.938 1.00 98.81 88 ALA A C 1
ATOM 660 O O . ALA A 1 88 ? -11.563 1.511 5.897 1.00 98.81 88 ALA A O 1
ATOM 661 N N . LYS A 1 89 ? -9.943 2.373 4.601 1.00 98.75 89 LYS A N 1
ATOM 662 C CA . LYS A 1 89 ? -9.826 3.664 5.288 1.00 98.75 89 LYS A CA 1
ATOM 663 C C . LYS A 1 89 ? -11.185 4.351 5.451 1.00 98.75 89 LYS A C 1
ATOM 665 O O . LYS A 1 89 ? -11.540 4.787 6.544 1.00 98.75 89 LYS A O 1
ATOM 670 N N . SER A 1 90 ? -11.967 4.426 4.374 1.00 98.69 90 SER A N 1
ATOM 671 C CA . SER A 1 90 ? -13.289 5.065 4.377 1.00 98.69 90 SER A CA 1
ATOM 672 C C . SER A 1 90 ? -14.291 4.338 5.276 1.00 98.69 90 SER A C 1
ATOM 674 O O . SER A 1 90 ? -15.098 4.989 5.936 1.00 98.69 90 SER A O 1
ATOM 676 N N . ILE A 1 91 ? -14.226 3.006 5.346 1.00 98.75 91 ILE A N 1
ATOM 677 C CA . ILE A 1 91 ? -15.044 2.200 6.260 1.00 98.75 91 ILE A CA 1
ATOM 678 C C . ILE A 1 91 ? -14.632 2.474 7.709 1.00 98.75 91 ILE A C 1
ATOM 680 O O . ILE A 1 91 ? -15.487 2.839 8.515 1.00 98.75 91 ILE A O 1
ATOM 684 N N . ILE A 1 92 ? -13.336 2.368 8.017 1.00 98.69 92 ILE A N 1
ATOM 685 C CA . ILE A 1 92 ? -12.775 2.567 9.364 1.00 98.69 92 ILE A CA 1
ATOM 686 C C . ILE A 1 92 ? -13.095 3.967 9.892 1.00 98.69 92 ILE A C 1
ATOM 688 O O . ILE A 1 92 ? -13.398 4.125 11.070 1.00 98.69 92 ILE A O 1
ATOM 692 N N . LYS A 1 93 ? -13.125 4.977 9.017 1.00 98.19 93 LYS A N 1
ATOM 693 C CA . LYS A 1 93 ? -13.484 6.354 9.371 1.00 98.19 93 LYS A CA 1
ATOM 694 C C . LYS A 1 93 ? -14.879 6.499 10.002 1.00 98.19 93 LYS A C 1
ATOM 696 O O . LYS A 1 93 ? -15.100 7.459 10.730 1.00 98.19 93 LYS A O 1
ATOM 701 N N . ASN A 1 94 ? -15.807 5.565 9.770 1.00 98.44 94 ASN A N 1
ATOM 702 C CA . ASN A 1 94 ? -17.122 5.560 10.437 1.00 98.44 94 ASN A CA 1
ATOM 703 C C . ASN A 1 94 ? -17.052 5.152 11.919 1.00 98.44 94 ASN A C 1
ATOM 705 O O . ASN A 1 94 ? -18.058 5.238 12.618 1.00 98.44 94 ASN A O 1
ATOM 709 N N . LEU A 1 95 ? -15.898 4.669 12.382 1.00 97.56 95 LEU A N 1
ATOM 710 C CA . LEU A 1 95 ? -15.650 4.246 13.760 1.00 97.56 95 LEU A CA 1
ATOM 711 C C . LEU A 1 95 ? -14.936 5.328 14.593 1.00 97.56 95 LEU A C 1
ATOM 713 O O . LEU A 1 95 ? -14.617 5.062 15.752 1.00 97.56 95 LEU A O 1
ATOM 717 N N . LEU A 1 96 ? -14.632 6.493 14.002 1.00 93.38 96 LEU A N 1
ATOM 718 C CA . LEU A 1 96 ? -13.908 7.606 14.635 1.00 93.38 96 LEU A CA 1
ATOM 719 C C . LEU A 1 96 ? -14.837 8.598 15.341 1.00 93.38 96 LEU A C 1
ATOM 721 O O . LEU A 1 96 ? -15.955 8.836 14.831 1.00 93.38 96 LEU A O 1
#

Secondary structure (DSSP, 8-state):
-HHHHHHHHH-GGGHHHHHHHHHHHHHIIIIIHHHHHHHHHHT-HHHHHHHHHHHHHHHHHHHHTTTTSS--TTHHHHHHHHHHHHHHHHHHGGG-

Radius of gyration: 14.48 Å; chains: 1; bounding box: 34×21×41 Å

Organism: NCBI:txid153742

Sequence (96 aa):
MEIINNLNKTNPELIKPLSICGLLYYTVLNADIPEAVDALTKGVPKFAEDAMADSALEAKVCEESFLVYKCSPLVDINAAVCDLSLVAKSIIKNLL

Foldseek 3Di:
DVVLVVCCVVPVVCVVLSVLLV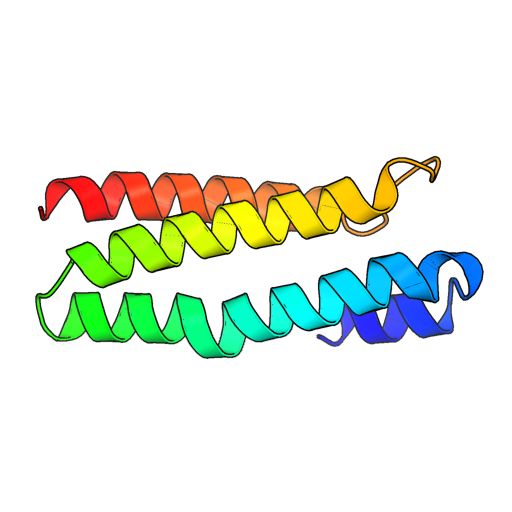VLVVCLVPPLVVQLVVCVVVLNLVSNLVSLVSQLVSLVVSLVSCVVPPDDPCVVVSVVSNVVSVVSSVVSVVSD